Protein AF-A0A522GB66-F1 (afdb_monomer)

Secondary structure (DSSP, 8-state):
--------------------PPPHHHHHHHHHHHHHHHHHSPTT-HHHHHHHHHHHHHHHHHHHTTEEEPPPPSS--S--EEEPPTT---

Nearest PDB structures (foldseek):
  3g7c-assembly1_A  TM=8.916E-01  e=4.090E+00  Homo sapiens
  1wpa-assembly1_A  TM=9.017E-01  e=5.291E+00  Homo sapiens
  6ox1-assembly2_B  TM=4.696E-01  e=8.299E+00  Homo sapiens

pLDDT: mean 79.05, std 14.71, range [44.66, 96.31]

Mean predicted aligned error: 11.98 Å

Structure (mmCIF, N/CA/C/O backbone):
data_AF-A0A522GB66-F1
#
_entry.id   AF-A0A522GB66-F1
#
loop_
_atom_site.group_PDB
_atom_site.id
_atom_site.type_symbol
_atom_site.label_atom_id
_atom_site.lab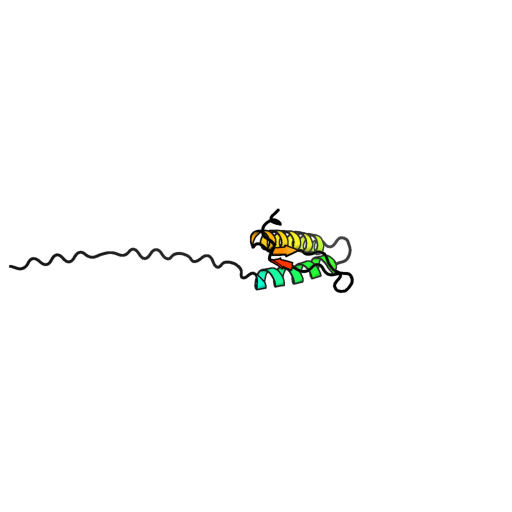el_alt_id
_atom_site.label_comp_id
_atom_site.label_asym_id
_atom_site.label_entity_id
_atom_site.label_seq_id
_atom_site.pdbx_PDB_ins_code
_atom_site.Cartn_x
_atom_site.Cartn_y
_atom_site.Cartn_z
_atom_site.occupancy
_atom_site.B_iso_or_equiv
_atom_site.auth_seq_id
_atom_site.auth_comp_id
_atom_site.auth_asym_id
_atom_site.auth_atom_id
_atom_site.pdbx_PDB_model_num
ATOM 1 N N . MET A 1 1 ? -46.013 -47.522 35.217 1.00 44.75 1 MET A N 1
ATOM 2 C CA . MET A 1 1 ? -45.597 -47.671 33.804 1.00 44.75 1 MET A CA 1
ATOM 3 C C . MET A 1 1 ? -45.107 -46.315 33.311 1.00 44.75 1 MET A C 1
ATOM 5 O O . MET A 1 1 ? -45.907 -45.493 32.886 1.00 44.75 1 MET A O 1
ATOM 9 N N . LEU A 1 2 ? -43.815 -46.038 33.505 1.00 44.66 2 LEU A N 1
ATOM 10 C CA . LEU A 1 2 ? -43.192 -44.732 33.275 1.00 44.66 2 LEU A CA 1
ATOM 11 C C . LEU A 1 2 ? -42.741 -44.663 31.807 1.00 44.66 2 LEU A C 1
ATOM 13 O O . LEU A 1 2 ? -41.795 -45.343 31.417 1.00 44.66 2 LEU A O 1
ATOM 17 N N . ARG A 1 3 ? -43.480 -43.929 30.968 1.00 50.03 3 ARG A N 1
ATOM 18 C CA . ARG A 1 3 ? -43.166 -43.777 29.542 1.00 50.03 3 ARG A CA 1
ATOM 19 C C . ARG A 1 3 ? -42.004 -42.797 29.379 1.00 50.03 3 ARG A C 1
ATOM 21 O O . ARG A 1 3 ? -42.161 -41.602 29.602 1.00 50.03 3 ARG A O 1
ATOM 28 N N . ALA A 1 4 ? -40.852 -43.339 28.999 1.00 55.91 4 ALA A N 1
ATOM 29 C CA . ALA A 1 4 ? -39.683 -42.596 28.560 1.00 55.91 4 ALA A CA 1
ATOM 30 C C . ALA A 1 4 ? -40.002 -41.827 27.267 1.00 55.91 4 ALA A C 1
ATOM 32 O O . ALA A 1 4 ? -40.297 -42.430 26.238 1.00 55.91 4 ALA A O 1
ATOM 33 N N . LEU A 1 5 ? -39.934 -40.499 27.322 1.00 58.12 5 LEU A N 1
ATOM 34 C CA . LEU A 1 5 ? -39.896 -39.633 26.146 1.00 58.12 5 LEU A CA 1
ATOM 35 C C . LEU A 1 5 ? -38.487 -39.046 26.062 1.00 58.12 5 LEU A C 1
ATOM 37 O O . LEU A 1 5 ? -38.197 -37.992 26.620 1.00 58.12 5 LEU A O 1
ATOM 41 N N . LEU A 1 6 ? -37.593 -39.781 25.398 1.00 57.19 6 LEU A N 1
ATOM 42 C CA . LEU A 1 6 ? -36.299 -39.269 24.958 1.00 57.19 6 LEU A CA 1
ATOM 43 C C . LEU A 1 6 ? -36.547 -38.373 23.734 1.00 57.19 6 LEU A C 1
ATOM 45 O O . LEU A 1 6 ? -36.712 -38.861 22.618 1.00 57.19 6 LEU A O 1
ATOM 49 N N . ALA A 1 7 ? -36.605 -37.059 23.943 1.00 59.97 7 ALA A N 1
ATOM 50 C CA . ALA A 1 7 ? -36.543 -36.089 22.858 1.00 59.97 7 ALA A CA 1
ATOM 51 C C . ALA A 1 7 ? -35.073 -35.923 22.445 1.00 59.97 7 ALA A C 1
ATOM 53 O O . ALA A 1 7 ? -34.289 -35.267 23.130 1.00 59.97 7 ALA A O 1
ATOM 54 N N . ILE A 1 8 ? -34.683 -36.569 21.346 1.00 65.88 8 ILE A N 1
ATOM 55 C CA . ILE A 1 8 ? -33.349 -36.437 20.755 1.00 65.88 8 ILE A CA 1
ATOM 56 C C . ILE A 1 8 ? -33.286 -35.074 20.051 1.00 65.88 8 ILE A C 1
ATOM 58 O O . ILE A 1 8 ? -33.782 -34.907 18.939 1.00 65.88 8 ILE A O 1
ATOM 62 N N . LEU A 1 9 ? -32.690 -34.086 20.720 1.00 63.91 9 LEU A N 1
ATOM 63 C CA . LEU A 1 9 ? -32.294 -32.810 20.127 1.00 63.91 9 LEU A CA 1
ATOM 64 C C . LEU A 1 9 ? -31.104 -33.052 19.191 1.00 63.91 9 LEU A C 1
ATOM 66 O O . LEU A 1 9 ? -29.953 -33.103 19.623 1.00 63.91 9 LEU A O 1
ATOM 70 N N . ILE A 1 10 ? -31.381 -33.209 17.897 1.00 64.81 10 ILE A N 1
ATOM 71 C CA . ILE A 1 10 ? -30.351 -33.182 16.856 1.00 64.81 10 ILE A CA 1
ATOM 72 C C . ILE A 1 10 ? -29.956 -31.715 16.665 1.00 64.81 10 ILE A C 1
ATOM 74 O O . ILE A 1 10 ? -30.559 -30.985 15.882 1.00 64.81 10 ILE A O 1
ATOM 78 N N . VAL A 1 11 ? -28.952 -31.266 17.419 1.00 66.38 11 VAL A N 1
ATOM 79 C CA . VAL A 1 11 ? -28.246 -30.017 17.124 1.00 66.38 11 VAL A CA 1
ATOM 80 C C . VAL A 1 11 ? -27.463 -30.253 15.837 1.00 66.38 11 VAL A C 1
ATOM 82 O O . VAL A 1 11 ? -26.390 -30.852 15.838 1.00 66.38 11 VAL A O 1
ATOM 85 N N . SER A 1 12 ? -28.029 -29.821 14.713 1.00 63.72 12 SER A N 1
ATOM 86 C CA . SER A 1 12 ? -27.319 -29.713 13.444 1.00 63.72 12 SER A CA 1
ATOM 87 C C . SER A 1 12 ? -26.180 -28.708 13.616 1.00 63.72 12 SER A C 1
ATOM 89 O O . SER A 1 12 ? -26.387 -27.495 13.539 1.00 63.72 12 SER A O 1
ATOM 91 N N . ALA A 1 13 ? -24.980 -29.213 13.898 1.00 61.72 13 ALA A N 1
ATOM 92 C CA . ALA A 1 13 ? -23.752 -28.439 13.883 1.00 61.72 13 ALA A CA 1
ATOM 93 C C . ALA A 1 13 ? -23.446 -28.060 12.431 1.00 61.72 13 ALA A C 1
ATOM 95 O O . ALA A 1 13 ? -22.741 -28.772 11.720 1.00 61.72 13 ALA A O 1
ATOM 96 N N . PHE A 1 14 ? -24.015 -26.950 11.965 1.00 69.44 14 PHE A N 1
ATOM 97 C CA . PHE A 1 14 ? -23.521 -26.307 10.758 1.00 69.44 14 PHE A CA 1
ATOM 98 C C . PHE A 1 14 ? -22.086 -25.860 11.049 1.00 69.44 14 PHE A C 1
ATOM 100 O O . PHE A 1 14 ? -21.892 -25.057 11.969 1.00 69.44 14 PHE A O 1
ATOM 107 N N . PRO A 1 15 ? -21.067 -26.354 10.320 1.00 63.94 15 PRO A N 1
ATOM 108 C CA . PRO A 1 15 ? -19.751 -25.761 10.409 1.00 63.94 15 PRO A CA 1
ATOM 109 C C . PRO A 1 15 ? -19.888 -24.346 9.853 1.00 63.94 15 PRO A C 1
ATOM 111 O O . PRO A 1 15 ? -19.971 -24.139 8.643 1.00 63.94 15 PRO A O 1
ATOM 114 N N . TYR A 1 16 ? -19.956 -23.358 10.744 1.00 64.75 16 TYR A N 1
ATOM 115 C CA . TYR A 1 16 ? -19.676 -21.983 10.376 1.00 64.75 16 TYR A CA 1
ATOM 116 C C . TYR A 1 16 ? -18.258 -21.993 9.815 1.00 64.75 16 TYR A C 1
ATOM 118 O O . TYR A 1 16 ? -17.284 -22.057 10.562 1.00 64.75 16 TYR A O 1
ATOM 126 N N . ALA A 1 17 ? -18.145 -22.002 8.488 1.00 64.25 17 ALA A N 1
ATOM 127 C CA . ALA A 1 17 ? -16.893 -21.768 7.803 1.00 64.25 17 ALA A CA 1
ATOM 128 C C . ALA A 1 17 ? -16.453 -20.355 8.189 1.00 64.25 17 ALA A C 1
ATOM 130 O O . ALA A 1 17 ? -16.896 -19.364 7.605 1.00 64.25 17 ALA A O 1
ATOM 131 N N . ALA A 1 18 ? -15.648 -20.260 9.246 1.00 64.50 18 ALA A N 1
ATOM 132 C CA . ALA A 1 18 ? -15.042 -19.020 9.673 1.00 64.50 18 ALA A CA 1
ATOM 133 C C . ALA A 1 18 ? -14.166 -18.542 8.514 1.00 64.50 18 ALA A C 1
ATOM 135 O O . ALA A 1 18 ? -13.090 -19.083 8.262 1.00 64.50 18 ALA A O 1
ATOM 136 N N . ARG A 1 19 ? -14.657 -17.561 7.751 1.00 65.75 19 ARG A N 1
ATOM 137 C CA . ARG A 1 19 ? -13.841 -16.880 6.749 1.00 65.75 19 ARG A CA 1
ATOM 138 C C . ARG A 1 19 ? -12.704 -16.204 7.502 1.00 65.75 19 ARG A C 1
ATOM 140 O O . ARG A 1 19 ? -12.950 -15.279 8.274 1.00 65.75 19 ARG A O 1
ATOM 147 N N . ALA A 1 20 ? -11.482 -16.692 7.305 1.00 69.69 20 ALA A N 1
ATOM 148 C CA . ALA A 1 20 ? -10.292 -16.046 7.831 1.00 69.69 20 ALA A CA 1
ATOM 149 C C . ALA A 1 20 ? -10.243 -14.621 7.269 1.00 69.69 20 ALA A C 1
ATOM 151 O O . ALA A 1 20 ? -10.112 -14.425 6.061 1.00 69.69 20 ALA A O 1
ATOM 152 N N . GLN A 1 21 ? -10.427 -13.629 8.136 1.00 71.56 21 GLN A N 1
ATOM 153 C CA . GLN A 1 21 ? -10.239 -12.239 7.750 1.00 71.56 21 GLN A CA 1
ATOM 154 C C . GLN A 1 21 ? -8.731 -11.979 7.681 1.00 71.56 21 GLN A C 1
ATOM 156 O O . GLN A 1 21 ? -8.011 -12.396 8.596 1.00 71.56 21 GLN A O 1
ATOM 161 N N . PRO A 1 22 ? -8.233 -11.327 6.618 1.00 74.62 22 PRO A N 1
ATOM 162 C CA . PRO A 1 22 ? -6.825 -10.977 6.539 1.00 74.62 22 PRO A CA 1
ATOM 163 C C . PRO A 1 22 ? -6.464 -10.083 7.728 1.00 74.62 22 PRO A C 1
ATOM 165 O O . PRO A 1 22 ? -7.184 -9.131 8.043 1.00 74.62 22 PRO A O 1
ATOM 168 N N . ARG A 1 23 ? -5.360 -10.392 8.416 1.00 84.94 23 ARG A N 1
ATOM 169 C CA . ARG A 1 23 ? -4.884 -9.530 9.501 1.00 84.94 23 ARG A CA 1
ATOM 170 C C . ARG A 1 23 ? -4.326 -8.265 8.873 1.00 84.94 23 ARG A C 1
ATOM 172 O O . ARG A 1 23 ? -3.587 -8.336 7.896 1.00 84.94 23 ARG A O 1
ATOM 179 N N . THR A 1 24 ? -4.625 -7.102 9.445 1.00 85.50 24 THR A N 1
ATOM 180 C CA . THR A 1 24 ? -4.157 -5.834 8.868 1.00 85.50 24 THR A CA 1
ATOM 181 C C . THR A 1 24 ? -2.639 -5.780 8.705 1.00 85.50 24 THR A C 1
ATOM 183 O O . THR A 1 24 ? -2.155 -5.267 7.703 1.00 85.50 24 THR A O 1
ATOM 186 N N . LEU A 1 25 ? -1.886 -6.329 9.663 1.00 85.12 25 LEU A N 1
ATOM 187 C CA . LEU A 1 25 ? -0.423 -6.382 9.587 1.00 85.12 25 LEU A CA 1
ATOM 188 C C . LEU A 1 25 ? 0.064 -7.098 8.320 1.00 85.12 25 LEU A C 1
ATOM 190 O O . LEU A 1 25 ? 1.001 -6.625 7.681 1.00 85.12 25 LEU A O 1
ATOM 194 N N . ASP A 1 26 ? -0.618 -8.171 7.918 1.00 90.69 26 ASP A N 1
ATOM 195 C CA . ASP A 1 26 ? -0.276 -8.925 6.712 1.00 90.69 26 ASP A CA 1
ATOM 196 C C . ASP A 1 26 ? -0.528 -8.066 5.465 1.00 90.69 26 ASP A C 1
ATOM 198 O O . ASP A 1 26 ? 0.319 -7.976 4.580 1.00 90.69 26 ASP A O 1
ATOM 202 N N . VAL A 1 27 ? -1.659 -7.356 5.421 1.00 93.56 27 VAL A N 1
ATOM 203 C CA . VAL A 1 27 ? -2.016 -6.477 4.294 1.00 93.56 27 VAL A CA 1
ATOM 204 C C . VAL A 1 27 ? -1.073 -5.272 4.191 1.00 93.56 27 VAL A C 1
ATOM 206 O O . VAL A 1 27 ? -0.702 -4.877 3.087 1.00 93.56 27 VAL A O 1
ATOM 209 N N . LEU A 1 28 ? -0.638 -4.711 5.324 1.00 92.38 28 LEU A N 1
ATOM 210 C CA . LEU A 1 28 ? 0.358 -3.636 5.368 1.00 92.38 28 LEU A CA 1
ATOM 211 C C . LEU A 1 28 ? 1.725 -4.101 4.852 1.00 92.38 28 LEU A C 1
ATOM 213 O O . LEU A 1 28 ? 2.355 -3.374 4.084 1.00 92.38 28 LEU A O 1
ATOM 217 N N . SER A 1 29 ? 2.164 -5.309 5.228 1.00 93.44 29 SER A N 1
ATOM 218 C CA . SER A 1 29 ? 3.403 -5.887 4.693 1.00 93.44 29 SER A CA 1
ATOM 219 C C . SER A 1 29 ? 3.298 -6.091 3.187 1.00 93.44 29 SER A C 1
ATOM 221 O O . SER A 1 29 ? 4.160 -5.622 2.453 1.00 93.44 29 SER A O 1
ATOM 223 N N . ILE A 1 30 ? 2.197 -6.692 2.718 1.00 94.31 30 ILE A N 1
ATOM 224 C CA . ILE A 1 30 ? 1.952 -6.886 1.286 1.00 94.31 30 ILE A CA 1
ATOM 225 C C . ILE A 1 30 ? 1.998 -5.542 0.556 1.00 94.31 30 ILE A C 1
ATOM 227 O O . ILE A 1 30 ? 2.631 -5.457 -0.491 1.00 94.31 30 ILE A O 1
ATOM 231 N N . TYR A 1 31 ? 1.370 -4.488 1.098 1.00 94.50 31 TYR A N 1
ATOM 232 C CA . TYR A 1 31 ? 1.403 -3.158 0.488 1.00 94.50 31 TYR A CA 1
ATOM 233 C C . TYR A 1 31 ? 2.831 -2.635 0.329 1.00 94.50 31 TYR A C 1
ATOM 235 O O . TYR A 1 31 ? 3.167 -2.120 -0.736 1.00 94.50 31 TYR A O 1
ATOM 243 N N . ARG A 1 32 ? 3.661 -2.745 1.372 1.00 92.88 32 ARG A N 1
ATOM 244 C CA . ARG A 1 32 ? 5.056 -2.292 1.331 1.00 92.88 32 ARG A CA 1
ATOM 245 C C . ARG A 1 32 ? 5.823 -3.011 0.226 1.00 92.88 32 ARG A C 1
ATOM 247 O O . ARG A 1 32 ? 6.433 -2.344 -0.605 1.00 92.88 32 ARG A O 1
ATOM 254 N N . ASP A 1 33 ? 5.710 -4.333 0.174 1.00 93.62 33 ASP A N 1
ATOM 255 C CA . ASP A 1 33 ? 6.462 -5.159 -0.768 1.00 93.62 33 ASP A CA 1
ATOM 256 C C . ASP A 1 33 ? 6.043 -4.851 -2.223 1.00 93.62 33 ASP A C 1
ATOM 258 O O . ASP A 1 33 ? 6.879 -4.662 -3.107 1.00 93.62 33 ASP A O 1
ATOM 262 N N . VAL A 1 34 ? 4.738 -4.692 -2.492 1.00 93.94 34 VAL A N 1
ATOM 263 C CA . VAL A 1 34 ? 4.253 -4.327 -3.840 1.00 93.94 34 VAL A CA 1
ATOM 264 C C . VAL A 1 34 ? 4.509 -2.862 -4.200 1.00 93.94 34 VAL A C 1
ATOM 266 O O . VAL A 1 34 ? 4.650 -2.536 -5.379 1.00 93.94 34 VAL A O 1
ATOM 269 N N . ASN A 1 35 ? 4.578 -1.967 -3.211 1.00 92.56 35 ASN A N 1
ATOM 270 C CA . ASN A 1 35 ? 4.964 -0.572 -3.413 1.00 92.56 35 ASN A CA 1
ATOM 271 C C . ASN A 1 35 ? 6.435 -0.455 -3.805 1.00 92.56 35 ASN A C 1
ATOM 273 O O . ASN A 1 35 ? 6.753 0.299 -4.724 1.00 92.56 35 ASN A O 1
ATOM 277 N N . GLU A 1 36 ? 7.303 -1.234 -3.165 1.00 91.50 36 GLU A N 1
ATOM 278 C CA . GLU A 1 36 ? 8.707 -1.343 -3.541 1.00 91.50 36 GLU A CA 1
ATOM 279 C C . GLU A 1 36 ? 8.852 -1.873 -4.971 1.00 91.50 36 GLU A C 1
ATOM 281 O O . GLU A 1 36 ? 9.477 -1.207 -5.790 1.00 91.50 36 GLU A O 1
ATOM 286 N N . MET A 1 37 ? 8.185 -2.981 -5.323 1.00 90.56 37 MET A N 1
ATOM 287 C CA . MET A 1 37 ? 8.201 -3.523 -6.696 1.00 90.56 37 MET A CA 1
ATOM 288 C C . MET A 1 37 ? 7.681 -2.528 -7.745 1.00 90.56 37 MET A C 1
ATOM 290 O O . MET A 1 37 ? 8.222 -2.425 -8.843 1.00 90.56 37 MET A O 1
ATOM 294 N N . CYS A 1 38 ? 6.635 -1.765 -7.417 1.00 90.94 38 CYS A N 1
ATOM 295 C CA . CYS A 1 38 ? 6.100 -0.735 -8.309 1.00 90.94 38 CYS A CA 1
ATOM 296 C C . CYS A 1 38 ? 7.100 0.417 -8.542 1.00 90.94 38 CYS A C 1
ATOM 298 O O . CYS A 1 38 ? 7.106 1.007 -9.621 1.00 90.94 38 CYS A O 1
ATOM 300 N N . ARG A 1 39 ? 7.940 0.742 -7.548 1.00 88.38 39 ARG A N 1
ATOM 301 C CA . ARG A 1 39 ? 8.912 1.849 -7.600 1.00 88.38 39 ARG A CA 1
ATOM 302 C C . ARG A 1 39 ? 10.290 1.449 -8.125 1.00 88.38 39 ARG A C 1
ATOM 304 O O . ARG A 1 39 ? 10.990 2.308 -8.650 1.00 88.38 39 ARG A O 1
ATOM 311 N N . SER A 1 40 ? 10.695 0.195 -7.945 1.00 85.06 40 SER A N 1
ATOM 312 C CA . SER A 1 40 ? 12.061 -0.263 -8.220 1.00 85.06 40 SER A CA 1
ATOM 313 C C . SER A 1 40 ? 12.319 -0.613 -9.686 1.00 85.06 40 SER A C 1
ATOM 315 O O . SER A 1 40 ? 13.474 -0.641 -10.109 1.00 85.06 40 SER A O 1
ATOM 317 N N . TRP A 1 41 ? 11.276 -0.862 -10.480 1.00 81.69 41 TRP A N 1
ATOM 318 C CA . TRP A 1 41 ? 11.422 -1.225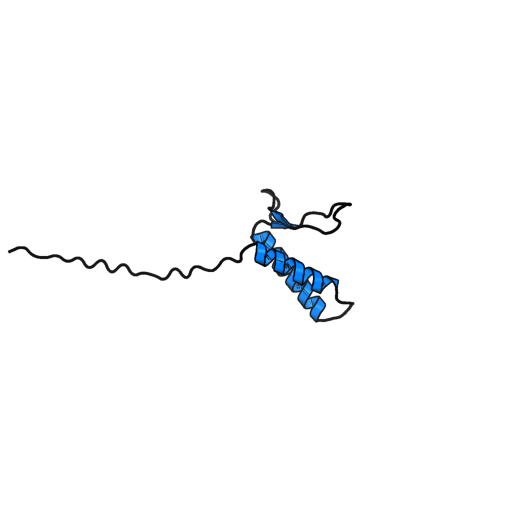 -11.891 1.00 81.69 41 TRP A CA 1
ATOM 319 C C . TRP A 1 41 ? 11.407 -0.011 -12.829 1.00 81.69 41 TRP A C 1
ATOM 321 O O . TRP A 1 41 ? 10.605 0.917 -12.688 1.00 81.69 41 TRP A O 1
ATOM 331 N N . THR A 1 42 ? 12.308 -0.023 -13.812 1.00 77.25 42 THR A N 1
ATOM 332 C CA . THR A 1 42 ? 12.449 1.018 -14.840 1.00 77.25 42 THR A CA 1
ATOM 333 C C . THR A 1 42 ? 11.354 0.922 -15.915 1.00 77.25 42 THR A C 1
ATOM 335 O O . THR A 1 42 ? 10.568 -0.027 -15.954 1.00 77.25 42 THR A O 1
ATOM 338 N N . ASP A 1 43 ? 11.225 1.969 -16.739 1.00 65.94 43 ASP A N 1
ATOM 339 C CA . ASP A 1 43 ? 10.087 2.162 -17.645 1.00 65.94 43 ASP A CA 1
ATOM 340 C C . ASP A 1 43 ? 9.853 1.018 -18.649 1.00 65.94 43 ASP A C 1
ATOM 342 O O . ASP A 1 43 ? 10.773 0.560 -19.318 1.00 65.94 43 ASP A O 1
ATOM 346 N N . ASN A 1 44 ? 8.575 0.622 -18.771 1.00 62.38 44 ASN A N 1
ATOM 347 C CA . ASN A 1 44 ? 7.989 -0.385 -19.677 1.00 62.38 44 ASN A CA 1
ATOM 348 C C . ASN A 1 44 ? 8.086 -1.873 -19.309 1.00 62.38 44 ASN A C 1
ATOM 350 O O . ASN A 1 44 ? 7.762 -2.719 -20.143 1.00 62.38 44 ASN A O 1
ATOM 354 N N . ASP A 1 45 ? 8.395 -2.217 -18.060 1.00 77.75 45 ASP A N 1
ATOM 355 C CA . ASP A 1 45 ? 8.209 -3.599 -17.616 1.00 77.75 45 ASP A CA 1
ATOM 356 C C . ASP A 1 45 ? 6.713 -3.909 -17.362 1.00 77.75 45 ASP A C 1
ATOM 358 O O . ASP A 1 45 ? 6.045 -3.245 -16.558 1.00 77.75 45 ASP A O 1
ATOM 362 N N . LEU A 1 46 ? 6.170 -4.934 -18.033 1.00 84.69 46 LEU A N 1
ATOM 363 C CA . LEU A 1 46 ? 4.826 -5.472 -17.768 1.00 84.69 46 LEU A CA 1
ATOM 364 C C . LEU A 1 46 ? 4.658 -5.846 -16.297 1.00 84.69 46 LEU A C 1
ATOM 366 O O . LEU A 1 46 ? 3.576 -5.689 -15.719 1.00 84.69 46 LEU A O 1
ATOM 370 N N . HIS A 1 47 ? 5.737 -6.305 -15.675 1.00 84.81 47 HIS A N 1
ATOM 371 C CA . HIS A 1 47 ? 5.731 -6.629 -14.274 1.00 84.81 47 HIS A CA 1
ATOM 372 C C . HIS A 1 47 ? 5.505 -5.365 -13.425 1.00 84.81 47 HIS A C 1
ATOM 374 O O . HIS A 1 47 ? 4.746 -5.420 -12.456 1.00 84.81 47 HIS A O 1
ATOM 380 N N . ARG A 1 48 ? 6.039 -4.197 -13.811 1.00 88.31 48 ARG A N 1
ATOM 381 C CA . ARG A 1 48 ? 5.814 -2.936 -13.079 1.00 88.31 48 ARG A CA 1
ATOM 382 C C . ARG A 1 48 ? 4.361 -2.523 -13.123 1.00 88.31 48 ARG A C 1
ATOM 384 O O . ARG A 1 48 ? 3.791 -2.169 -12.095 1.00 88.31 48 ARG A O 1
ATOM 391 N N . VAL A 1 49 ? 3.742 -2.627 -14.296 1.00 90.31 49 VAL A N 1
ATOM 392 C CA . VAL A 1 49 ? 2.306 -2.369 -14.455 1.00 90.31 49 VAL A CA 1
ATOM 393 C C . VAL A 1 49 ? 1.501 -3.291 -13.537 1.00 90.31 49 VAL A C 1
ATOM 395 O O . VAL A 1 49 ? 0.616 -2.828 -12.818 1.00 90.31 49 VAL A O 1
ATOM 398 N N . ALA A 1 50 ? 1.838 -4.582 -13.493 1.00 92.44 50 ALA A N 1
ATOM 399 C CA . ALA A 1 50 ? 1.183 -5.536 -12.603 1.00 92.44 50 ALA A CA 1
ATOM 400 C C . ALA A 1 50 ? 1.391 -5.198 -11.113 1.00 92.44 50 ALA A C 1
ATOM 402 O O . ALA A 1 50 ? 0.420 -5.197 -10.352 1.00 92.44 50 ALA A O 1
ATOM 403 N N . ALA A 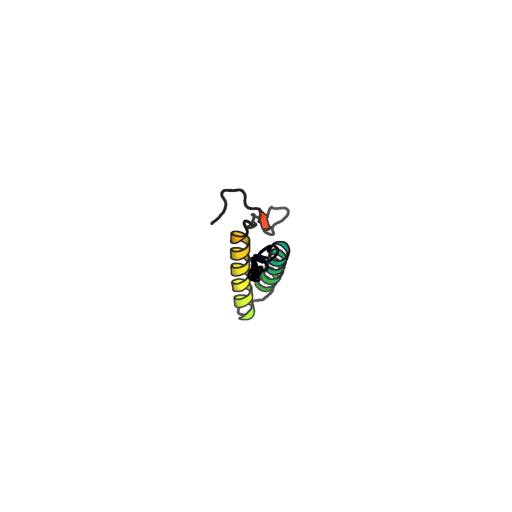1 51 ? 2.616 -4.857 -10.704 1.00 93.19 51 ALA A N 1
ATOM 404 C CA . ALA A 1 51 ? 2.947 -4.483 -9.331 1.00 93.19 51 ALA A CA 1
ATOM 405 C C . ALA A 1 51 ? 2.211 -3.209 -8.895 1.00 93.19 51 ALA A C 1
ATOM 407 O O . ALA A 1 51 ? 1.599 -3.183 -7.828 1.00 93.19 51 ALA A O 1
ATOM 408 N N . CYS A 1 52 ? 2.183 -2.176 -9.739 1.00 92.81 52 CYS A N 1
ATOM 409 C CA . CYS A 1 52 ? 1.462 -0.939 -9.454 1.00 92.81 52 CYS A CA 1
ATOM 410 C C . CYS A 1 52 ? -0.059 -1.151 -9.392 1.00 92.81 52 CYS A C 1
ATOM 412 O O . CYS A 1 52 ? -0.706 -0.651 -8.472 1.00 92.81 52 CYS A O 1
ATOM 414 N N . ASN A 1 53 ? -0.629 -1.961 -10.290 1.00 94.69 53 ASN A N 1
ATOM 415 C CA . ASN A 1 53 ? -2.046 -2.331 -10.234 1.00 94.69 53 ASN A CA 1
ATOM 416 C C . ASN A 1 53 ? -2.389 -3.120 -8.961 1.00 94.69 53 ASN A C 1
ATOM 418 O O . ASN A 1 53 ? -3.454 -2.930 -8.366 1.00 94.69 53 ASN A O 1
ATOM 422 N N . LEU A 1 54 ? -1.501 -4.021 -8.531 1.00 95.31 54 LEU A N 1
ATOM 423 C CA . LEU A 1 54 ? -1.670 -4.762 -7.285 1.00 95.31 54 LEU A CA 1
ATOM 424 C C . LEU A 1 54 ? -1.577 -3.828 -6.073 1.00 95.31 54 LEU A C 1
ATOM 426 O O . LEU A 1 54 ? -2.445 -3.892 -5.204 1.00 95.31 54 LEU A O 1
ATOM 430 N N . ARG A 1 55 ? -0.606 -2.908 -6.055 1.00 95.06 55 ARG A N 1
ATOM 431 C CA . ARG A 1 55 ? -0.463 -1.870 -5.025 1.00 95.06 55 ARG A CA 1
ATOM 432 C C . ARG A 1 55 ? -1.755 -1.090 -4.814 1.00 95.06 55 ARG A C 1
ATOM 434 O O . ARG A 1 55 ? -2.176 -0.913 -3.675 1.00 95.06 55 ARG A O 1
ATOM 441 N N . GLU A 1 56 ? -2.428 -0.682 -5.887 1.00 94.94 56 GLU A N 1
ATOM 442 C CA . GLU A 1 56 ? -3.720 0.004 -5.782 1.00 94.94 56 GLU A CA 1
ATOM 443 C C . GLU A 1 56 ? -4.833 -0.872 -5.200 1.00 94.94 56 GLU A C 1
ATOM 445 O O . GLU A 1 56 ? -5.651 -0.398 -4.412 1.00 94.94 56 GLU A O 1
ATOM 450 N N . LYS A 1 57 ? -4.894 -2.156 -5.570 1.00 96.31 57 LYS A N 1
ATOM 451 C CA . LYS A 1 57 ? -5.887 -3.086 -5.006 1.00 96.31 57 LYS A CA 1
ATOM 452 C C . LYS A 1 57 ? -5.671 -3.287 -3.509 1.00 96.31 57 LYS A C 1
ATOM 454 O O . LYS A 1 57 ? -6.639 -3.268 -2.755 1.00 96.31 57 LYS A O 1
ATOM 459 N N . VAL A 1 58 ? -4.418 -3.439 -3.086 1.00 95.56 58 VAL A N 1
ATOM 460 C CA . VAL A 1 58 ? -4.062 -3.576 -1.669 1.00 95.56 58 VAL A CA 1
ATOM 461 C C . VAL A 1 58 ? -4.357 -2.277 -0.911 1.00 95.56 58 VAL A C 1
ATOM 463 O O . VAL A 1 58 ? -4.905 -2.336 0.185 1.00 95.56 58 VAL A O 1
ATOM 466 N N . ALA A 1 59 ? -4.101 -1.109 -1.511 1.00 93.81 59 ALA A N 1
ATOM 467 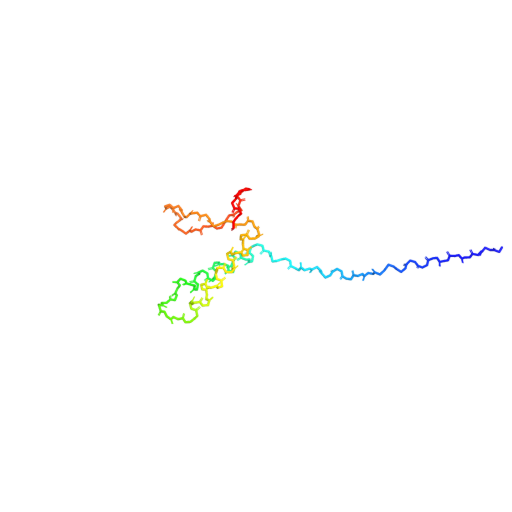C CA . ALA A 1 59 ? -4.486 0.181 -0.935 1.00 93.81 59 ALA A CA 1
ATOM 468 C C . ALA A 1 59 ? -6.002 0.285 -0.711 1.00 93.81 59 ALA A C 1
ATOM 470 O O . ALA A 1 59 ? -6.444 0.637 0.378 1.00 93.81 59 ALA A O 1
ATOM 471 N N . ARG A 1 60 ? -6.812 -0.088 -1.712 1.00 93.75 60 ARG A N 1
ATOM 472 C CA . ARG A 1 60 ? -8.279 -0.118 -1.582 1.00 93.75 60 ARG A CA 1
ATOM 473 C C . ARG A 1 60 ? -8.744 -1.094 -0.500 1.00 93.75 60 ARG A C 1
ATOM 475 O O . ARG A 1 60 ? -9.678 -0.786 0.237 1.00 93.75 60 ARG A O 1
ATOM 482 N N . LEU A 1 61 ? -8.085 -2.248 -0.370 1.00 93.56 61 LEU A N 1
ATOM 483 C CA . LEU A 1 61 ? -8.362 -3.188 0.714 1.00 93.56 61 LEU A CA 1
ATOM 484 C C . LEU A 1 61 ? -8.061 -2.555 2.083 1.00 93.56 61 LEU A C 1
ATOM 486 O O . LEU A 1 61 ? -8.917 -2.607 2.961 1.00 93.56 61 LEU A O 1
ATOM 490 N N . LEU A 1 62 ? -6.910 -1.900 2.256 1.00 93.25 62 LEU A N 1
ATOM 491 C CA . LEU A 1 62 ? -6.568 -1.185 3.493 1.00 93.25 62 LEU A CA 1
ATOM 492 C C . LEU A 1 62 ? -7.585 -0.085 3.830 1.00 93.25 62 LEU A C 1
ATOM 494 O O . LEU A 1 62 ? -8.047 -0.036 4.973 1.00 93.25 62 LEU A O 1
ATOM 498 N N . ASN A 1 63 ? -8.021 0.703 2.842 1.00 91.25 63 ASN A N 1
ATOM 499 C CA . ASN A 1 63 ? -9.107 1.677 3.010 1.00 91.25 63 ASN A CA 1
ATOM 500 C C . ASN A 1 63 ? -10.389 1.006 3.522 1.00 91.25 63 ASN A C 1
ATOM 502 O O . ASN A 1 63 ? -10.964 1.448 4.514 1.00 91.25 63 ASN A O 1
ATOM 506 N N . SER A 1 64 ? -10.796 -0.120 2.924 1.00 91.06 64 SER A N 1
ATOM 507 C CA . SER A 1 64 ? -11.976 -0.873 3.381 1.00 91.06 64 SER A CA 1
ATOM 508 C C . SER A 1 64 ? -11.831 -1.449 4.801 1.00 91.06 64 SER A C 1
ATOM 510 O O . SER A 1 64 ? -12.824 -1.682 5.484 1.00 91.06 64 SER A O 1
ATOM 512 N N . MET A 1 65 ? -10.592 -1.630 5.276 1.00 90.75 65 MET A N 1
ATOM 513 C CA . MET A 1 65 ? -10.251 -2.036 6.647 1.00 90.75 65 MET A CA 1
ATOM 514 C C . MET A 1 65 ? -10.113 -0.836 7.614 1.00 90.75 65 MET A C 1
ATOM 516 O O . MET A 1 65 ? -9.718 -1.000 8.780 1.00 90.75 65 MET A O 1
ATOM 520 N N . GLY A 1 66 ? -10.428 0.377 7.148 1.00 91.50 66 GLY A N 1
ATOM 521 C CA . GLY A 1 66 ? -10.378 1.624 7.908 1.00 91.50 66 GLY A CA 1
ATOM 522 C C . GLY A 1 66 ? -8.965 2.164 8.122 1.00 91.50 66 GLY A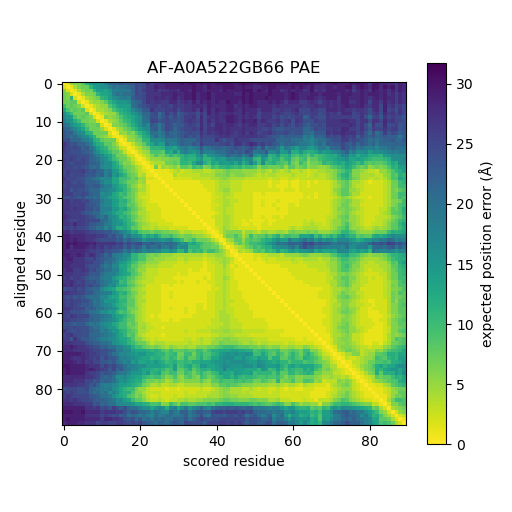 C 1
ATOM 523 O O . GLY A 1 66 ? -8.694 2.742 9.176 1.00 91.50 66 GLY A O 1
ATOM 524 N N . TYR A 1 67 ? -8.054 1.918 7.180 1.00 92.44 67 TYR A N 1
ATOM 525 C CA . TYR A 1 67 ? -6.715 2.503 7.162 1.00 92.44 67 TYR A CA 1
ATOM 526 C C . TYR A 1 67 ? -6.600 3.533 6.049 1.00 92.44 67 TYR A C 1
ATOM 528 O O . TYR A 1 67 ? -7.065 3.302 4.944 1.00 92.44 67 TYR A O 1
ATOM 536 N N . CYS A 1 68 ? -5.963 4.652 6.353 1.00 91.25 68 CYS A N 1
ATOM 537 C CA . CYS A 1 68 ? -5.760 5.775 5.459 1.00 91.25 68 CYS A CA 1
ATOM 538 C C . CYS A 1 68 ? -4.260 5.941 5.218 1.00 91.25 68 CYS A C 1
ATOM 540 O O . CYS A 1 68 ? -3.444 5.579 6.070 1.00 91.25 68 CYS A O 1
ATOM 542 N N . LEU A 1 69 ? -3.892 6.442 4.042 1.00 90.31 69 LEU A N 1
ATOM 543 C CA . LEU A 1 69 ? -2.504 6.714 3.694 1.00 90.31 69 LEU A CA 1
ATOM 544 C C . LEU A 1 69 ? -2.217 8.194 3.965 1.00 90.31 69 LEU A C 1
ATOM 546 O O . LEU A 1 69 ? -2.670 9.057 3.214 1.00 90.31 69 LEU A O 1
ATOM 550 N N . GLY A 1 70 ? -1.480 8.471 5.037 1.00 84.81 70 GLY A N 1
ATOM 551 C CA . GLY A 1 70 ? -1.151 9.827 5.459 1.00 84.81 70 GLY A CA 1
ATOM 552 C C . GLY A 1 70 ? -0.185 10.514 4.498 1.00 84.81 70 GLY A C 1
ATOM 553 O O . GLY A 1 70 ? 0.537 9.868 3.732 1.00 84.81 70 GLY A O 1
ATOM 554 N N . GLU A 1 71 ? -0.155 11.842 4.539 1.00 77.31 71 GLU A N 1
ATOM 555 C CA . GLU A 1 71 ? 0.883 12.603 3.850 1.00 77.31 71 GLU A CA 1
ATOM 556 C C . GLU A 1 71 ? 2.236 12.375 4.534 1.00 77.31 71 GLU A C 1
ATOM 558 O O . GLU A 1 71 ? 2.318 12.271 5.759 1.00 77.31 71 GLU A O 1
ATOM 563 N N . GLY A 1 72 ? 3.295 12.247 3.732 1.00 70.12 72 GLY A N 1
ATOM 564 C CA . GLY A 1 72 ? 4.652 12.230 4.268 1.00 70.12 72 GLY A CA 1
ATOM 565 C C . GLY A 1 72 ? 4.968 13.581 4.909 1.00 70.12 72 GLY A C 1
ATOM 566 O O . GLY A 1 72 ? 4.481 14.617 4.457 1.00 70.12 72 GLY A O 1
ATOM 567 N N . SER A 1 73 ? 5.776 13.579 5.960 1.00 69.50 73 SER A N 1
ATOM 568 C CA . SER A 1 73 ? 6.317 14.805 6.548 1.00 69.50 73 SER A CA 1
ATOM 569 C C . SER A 1 73 ? 7.686 15.131 5.934 1.00 69.50 73 SER A C 1
ATOM 571 O O . SER A 1 73 ? 8.284 14.271 5.285 1.00 69.50 73 SER A O 1
ATOM 573 N N . PRO A 1 74 ? 8.234 16.343 6.143 1.00 69.75 74 PRO A N 1
ATOM 574 C CA . PRO A 1 74 ? 9.605 16.656 5.733 1.00 69.75 74 PRO A CA 1
ATOM 575 C C . PRO A 1 74 ? 10.644 15.666 6.287 1.00 69.75 74 PRO A C 1
ATOM 577 O O . PRO A 1 74 ? 11.604 15.335 5.597 1.00 69.75 74 PRO A O 1
ATOM 580 N N . ASP A 1 75 ? 10.409 15.150 7.497 1.00 70.38 75 ASP A N 1
ATOM 581 C CA . ASP A 1 75 ? 11.289 14.191 8.179 1.00 70.38 75 ASP A CA 1
ATOM 582 C C . ASP A 1 75 ? 11.018 12.730 7.777 1.00 70.38 75 ASP A C 1
ATOM 584 O O . ASP A 1 75 ? 11.872 11.859 7.939 1.00 70.38 75 ASP A O 1
ATOM 588 N N . MET A 1 76 ? 9.824 12.445 7.252 1.00 61.53 76 MET A N 1
ATOM 589 C CA . MET A 1 76 ? 9.399 11.133 6.763 1.00 61.53 76 MET A CA 1
ATOM 590 C C . MET A 1 76 ? 8.637 11.315 5.446 1.00 61.53 76 MET A C 1
ATOM 592 O O . MET A 1 76 ? 7.405 11.275 5.436 1.00 61.53 76 MET A O 1
ATOM 596 N N . PRO A 1 77 ? 9.346 11.517 4.318 1.00 71.44 77 PRO A N 1
ATOM 597 C CA . PRO A 1 77 ? 8.712 11.814 3.031 1.00 71.44 77 PRO A CA 1
ATOM 598 C C . PRO A 1 77 ? 7.882 10.638 2.501 1.00 71.44 77 PRO A C 1
ATOM 600 O O . PRO A 1 77 ? 7.055 10.794 1.600 1.00 71.44 77 PRO A O 1
ATOM 603 N N . GLU A 1 78 ? 8.095 9.444 3.052 1.00 75.12 78 GLU A N 1
ATOM 604 C CA . GLU A 1 78 ? 7.278 8.288 2.744 1.00 75.12 78 GLU A CA 1
ATOM 605 C C . GLU A 1 78 ? 5.918 8.371 3.442 1.00 75.12 78 GLU A C 1
ATOM 607 O O . GLU A 1 78 ? 5.812 8.502 4.660 1.00 75.12 78 GLU A O 1
ATOM 612 N N . LYS A 1 79 ? 4.859 8.253 2.640 1.00 83.38 79 LYS A N 1
ATOM 613 C CA . LYS A 1 79 ? 3.488 8.166 3.132 1.00 83.38 79 LYS A CA 1
ATOM 614 C C . LYS A 1 79 ? 3.317 6.921 4.001 1.00 83.38 79 LYS A C 1
ATOM 616 O O . LYS A 1 79 ? 3.627 5.816 3.555 1.00 83.38 79 LYS A O 1
ATOM 621 N N . GLN A 1 80 ? 2.769 7.085 5.201 1.00 87.31 80 GLN A N 1
ATOM 622 C CA . GLN A 1 80 ? 2.543 5.982 6.134 1.00 87.31 80 GLN A CA 1
ATOM 623 C C . GLN A 1 80 ? 1.060 5.661 6.281 1.00 87.31 80 GLN A C 1
ATOM 625 O O . GLN A 1 80 ? 0.204 6.546 6.302 1.00 87.31 80 GLN A O 1
ATOM 630 N N . TRP A 1 81 ? 0.755 4.373 6.407 1.00 91.62 81 TRP A N 1
ATOM 631 C CA . TRP A 1 81 ? -0.593 3.917 6.716 1.00 91.62 81 TRP A CA 1
ATOM 632 C C . TRP A 1 81 ? -0.904 4.111 8.197 1.00 91.62 81 TRP A C 1
ATOM 634 O O . TRP A 1 81 ? -0.117 3.744 9.067 1.00 91.62 81 TRP A O 1
ATOM 644 N N . HIS A 1 82 ? -2.092 4.622 8.487 1.00 89.75 82 HIS A N 1
ATOM 645 C CA . HIS A 1 82 ? -2.600 4.830 9.839 1.00 89.75 82 HIS A CA 1
ATOM 646 C C . HIS A 1 82 ? -4.090 4.492 9.886 1.00 89.75 82 HIS A C 1
ATOM 648 O O . HIS A 1 82 ? -4.743 4.406 8.850 1.00 89.75 82 HIS A O 1
ATOM 654 N N . LYS A 1 83 ? -4.656 4.269 11.078 1.00 90.25 83 LYS A N 1
ATOM 655 C CA . LYS A 1 83 ? -6.116 4.157 11.201 1.00 90.25 83 LYS A CA 1
ATOM 656 C C . LYS A 1 83 ? -6.754 5.484 10.786 1.00 90.25 83 LYS A C 1
ATOM 658 O O . LYS A 1 83 ? -6.347 6.533 11.287 1.00 90.25 83 LYS A O 1
ATOM 663 N N . CYS A 1 84 ? -7.744 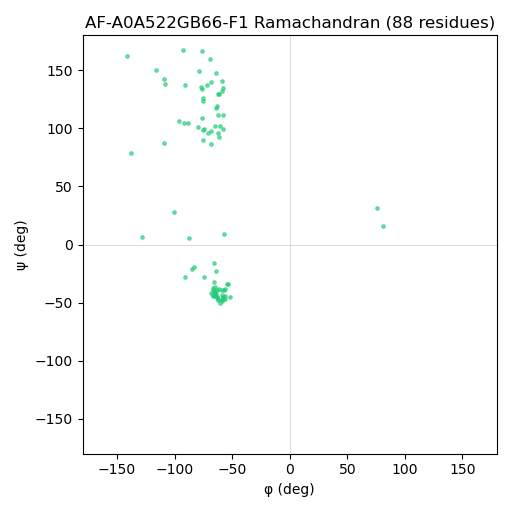5.416 9.898 1.00 87.88 84 CYS A N 1
ATOM 664 C CA . CYS A 1 84 ? -8.518 6.584 9.494 1.00 87.88 84 CYS A CA 1
ATOM 665 C C . CYS A 1 84 ? -9.181 7.213 10.720 1.00 87.88 84 CYS A C 1
ATOM 667 O O . CYS A 1 84 ? -9.697 6.501 11.592 1.00 87.88 84 CYS A O 1
ATOM 669 N N . LYS A 1 85 ? -9.219 8.544 10.780 1.00 84.00 85 LYS A N 1
ATOM 670 C CA . LYS A 1 85 ? -10.119 9.234 11.711 1.00 84.00 85 LYS A CA 1
ATOM 671 C C . LYS A 1 85 ? -11.518 9.216 11.088 1.00 84.00 85 LYS A C 1
ATOM 673 O O . LYS A 1 85 ? -11.638 9.165 9.870 1.00 84.00 85 LYS A O 1
ATOM 678 N N . GLY A 1 86 ? -12.571 9.187 11.909 1.00 64.75 86 GLY A N 1
ATOM 679 C CA . GLY A 1 86 ? -13.933 8.729 11.555 1.00 64.75 86 GLY A CA 1
ATOM 680 C C . GLY A 1 86 ? -14.682 9.394 10.382 1.00 64.75 86 GLY A C 1
ATOM 681 O O . GLY A 1 86 ? -15.860 9.109 10.215 1.00 64.75 86 GLY A O 1
ATOM 682 N N . HIS A 1 87 ? -14.041 10.241 9.575 1.00 54.59 87 HIS A N 1
ATOM 683 C CA . HIS A 1 87 ? -14.603 10.903 8.395 1.00 54.59 87 HIS A CA 1
ATOM 684 C C . HIS A 1 87 ? -13.762 10.745 7.107 1.00 54.59 87 HIS A C 1
ATOM 686 O O . HIS A 1 87 ? -14.106 11.339 6.092 1.00 54.59 87 HIS A O 1
ATOM 692 N N . GLU A 1 88 ? -12.688 9.948 7.106 1.00 55.38 88 GLU A N 1
ATOM 693 C CA . GLU A 1 88 ? -11.761 9.810 5.961 1.00 55.38 88 GLU A CA 1
ATOM 694 C C . GLU A 1 88 ? -11.998 8.536 5.122 1.00 55.38 88 GLU A C 1
ATOM 696 O O . GLU A 1 88 ? -11.075 7.992 4.523 1.00 55.38 88 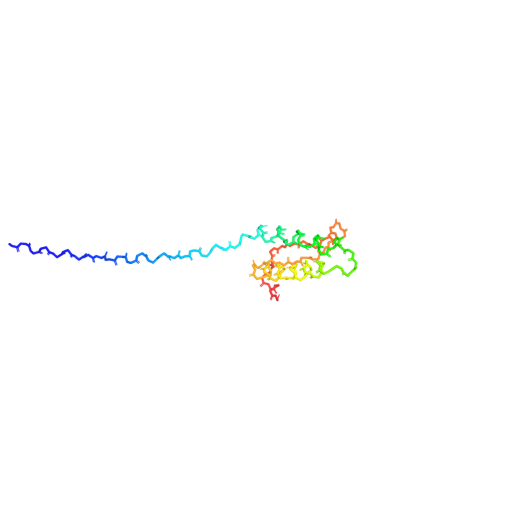GLU A O 1
ATOM 701 N N . LEU A 1 89 ? -13.230 8.021 5.092 1.00 50.12 89 LEU A N 1
ATOM 702 C CA . LEU A 1 89 ? -13.587 6.872 4.255 1.00 50.12 89 LEU A CA 1
ATOM 703 C C . LEU A 1 89 ? -14.106 7.367 2.897 1.00 50.12 89 LEU A C 1
ATOM 705 O O . LEU A 1 89 ? -15.245 7.821 2.813 1.00 50.12 89 LEU A O 1
ATOM 709 N N . PHE A 1 90 ? -13.279 7.255 1.855 1.00 49.69 90 PHE A N 1
ATOM 710 C CA . PHE A 1 90 ? -13.671 7.408 0.449 1.00 49.69 90 PHE A CA 1
ATOM 711 C C . PHE A 1 90 ? -13.102 6.260 -0.392 1.00 49.69 90 PHE A C 1
ATOM 713 O O . PHE A 1 90 ? -11.900 5.930 -0.232 1.00 49.69 90 PHE A O 1
#

Foldseek 3Di:
DDDDD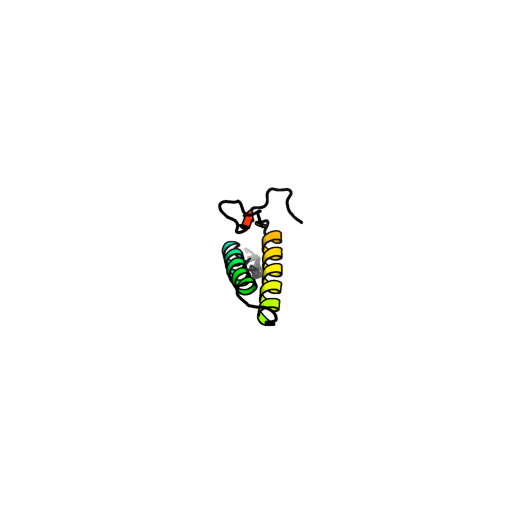PPDPPPPPDPPPPDDDDDLVNLQVLLVVLVCLLPVDDPDDPSNVVSVVVNVVSQVVCLVVQWDFAQADPVGNHTDIDRHDPPPRD

Sequence (90 aa):
MLRALLAILIVSAFPYAARAQPRTLDVLSIYRDVNEMCRSWTDNDLHRVAACNLREKVARLLNSMGYCLGEGSPDMPEKQWHKCKGHELF

Radius of gyration: 24.0 Å; Cα contacts (8 Å, |Δi|>4): 69; chains: 1; bounding box: 58×64×54 Å

Solvent-accessible surface area (backbone atoms only — not comparable to full-atom values): 5704 Å² total; per-residue (Å²): 137,87,80,84,78,84,79,81,80,79,76,80,78,71,80,76,77,75,73,82,72,82,53,65,71,59,53,52,49,51,36,53,56,27,46,47,4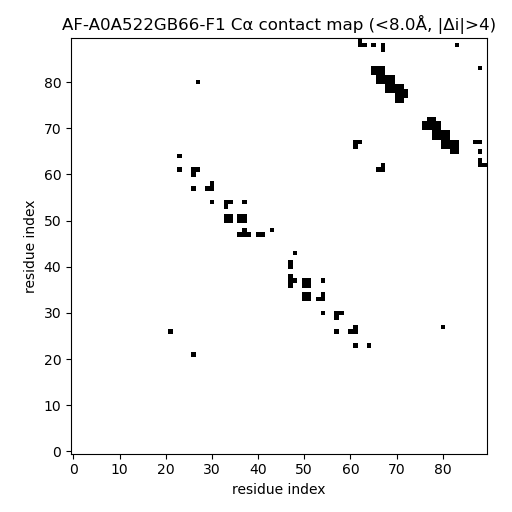8,35,67,72,53,67,94,86,44,70,64,31,57,52,26,41,55,47,27,51,52,44,48,53,50,39,40,76,72,47,33,34,77,42,80,43,44,96,92,42,69,65,61,46,79,42,75,45,61,102,81,66,85,127